Protein AF-A0A0F8XGV0-F1 (afdb_monomer_lite)

Structure (mmCIF, N/CA/C/O backbone):
data_AF-A0A0F8XGV0-F1
#
_entry.id   AF-A0A0F8XGV0-F1
#
loop_
_atom_site.group_PDB
_atom_site.id
_atom_site.type_symbol
_atom_site.label_atom_id
_atom_site.label_alt_id
_atom_site.label_comp_id
_atom_site.label_asym_id
_atom_site.label_entity_id
_atom_site.label_seq_id
_atom_site.pdbx_PDB_ins_code
_atom_site.Cartn_x
_atom_site.Cartn_y
_atom_site.Cartn_z
_atom_site.occupancy
_atom_site.B_iso_or_equiv
_atom_site.auth_seq_id
_atom_site.auth_comp_id
_atom_site.auth_asym_id
_atom_site.auth_atom_id
_atom_site.pdbx_PDB_model_num
ATOM 1 N N . MET A 1 1 ? -6.356 -17.120 -0.437 1.00 30.84 1 MET A N 1
ATOM 2 C CA . MET A 1 1 ? -6.071 -15.964 -1.309 1.00 30.84 1 MET A CA 1
ATOM 3 C C . MET A 1 1 ? -5.556 -14.846 -0.421 1.00 30.84 1 MET A C 1
ATOM 5 O O . MET A 1 1 ? -6.361 -14.125 0.151 1.00 30.84 1 MET A O 1
ATOM 9 N N . SER A 1 2 ? -4.240 -14.759 -0.223 1.00 38.47 2 SER A N 1
ATOM 10 C CA . SER A 1 2 ? -3.636 -13.614 0.467 1.00 38.47 2 SER A CA 1
ATOM 11 C C . SER A 1 2 ? -3.537 -12.473 -0.539 1.00 38.47 2 SER A C 1
ATOM 13 O O . SER A 1 2 ? -2.539 -12.344 -1.237 1.00 38.47 2 SER A O 1
ATOM 15 N N . GLY A 1 3 ? -4.628 -11.725 -0.711 1.00 56.62 3 GLY A N 1
ATOM 16 C CA . GLY A 1 3 ? -4.600 -10.493 -1.493 1.00 56.62 3 GLY A CA 1
ATOM 17 C C . GLY A 1 3 ? -3.822 -9.449 -0.704 1.00 56.62 3 GLY A C 1
ATOM 18 O O . GLY A 1 3 ? -4.249 -9.079 0.388 1.00 56.62 3 GLY A O 1
ATOM 19 N N . THR A 1 4 ? -2.669 -9.023 -1.212 1.00 77.44 4 THR A N 1
ATOM 20 C CA . THR A 1 4 ? -1.916 -7.928 -0.596 1.00 77.44 4 THR A CA 1
ATOM 21 C C . THR A 1 4 ? -2.712 -6.624 -0.717 1.00 77.44 4 THR A C 1
ATOM 23 O O . THR A 1 4 ? -3.351 -6.367 -1.738 1.00 77.44 4 THR A O 1
ATOM 26 N N . ILE A 1 5 ? -2.708 -5.808 0.338 1.00 89.62 5 ILE A N 1
ATOM 27 C CA . ILE A 1 5 ? -3.322 -4.467 0.336 1.00 89.62 5 ILE A CA 1
ATOM 28 C C . ILE A 1 5 ? -2.433 -3.423 -0.357 1.00 89.62 5 ILE A C 1
ATOM 30 O O . ILE A 1 5 ? -2.859 -2.281 -0.548 1.00 89.62 5 ILE A O 1
ATOM 34 N N . PHE A 1 6 ? -1.205 -3.811 -0.712 1.00 92.00 6 PHE A N 1
ATOM 35 C CA . PHE A 1 6 ? -0.213 -2.948 -1.332 1.00 92.00 6 PHE A CA 1
ATOM 36 C C . PHE A 1 6 ? -0.190 -3.127 -2.846 1.00 92.00 6 PHE A C 1
ATOM 38 O O . PHE A 1 6 ? -0.116 -4.243 -3.352 1.00 92.00 6 PHE A O 1
ATOM 45 N N . GLY A 1 7 ? -0.218 -2.013 -3.566 1.00 92.81 7 GLY A N 1
ATOM 46 C CA . GLY A 1 7 ? 0.199 -1.938 -4.958 1.00 92.81 7 GLY A CA 1
ATOM 47 C C . GLY A 1 7 ? 1.652 -1.501 -5.076 1.00 92.81 7 GLY A C 1
ATOM 48 O O . GLY A 1 7 ? 2.239 -1.021 -4.104 1.00 92.81 7 GLY A O 1
ATOM 49 N N . TYR A 1 8 ? 2.232 -1.647 -6.265 1.00 93.12 8 TYR A N 1
ATOM 50 C CA . TYR A 1 8 ? 3.584 -1.167 -6.536 1.00 93.12 8 TYR A CA 1
ATOM 51 C C . TYR A 1 8 ? 3.803 -0.751 -7.992 1.00 93.12 8 TYR A C 1
ATOM 53 O O . TYR A 1 8 ? 3.085 -1.171 -8.903 1.00 93.12 8 TYR A O 1
ATOM 61 N N . PHE A 1 9 ? 4.822 0.083 -8.170 1.00 92.69 9 PHE A N 1
ATOM 62 C CA . PHE A 1 9 ? 5.438 0.479 -9.430 1.00 92.69 9 P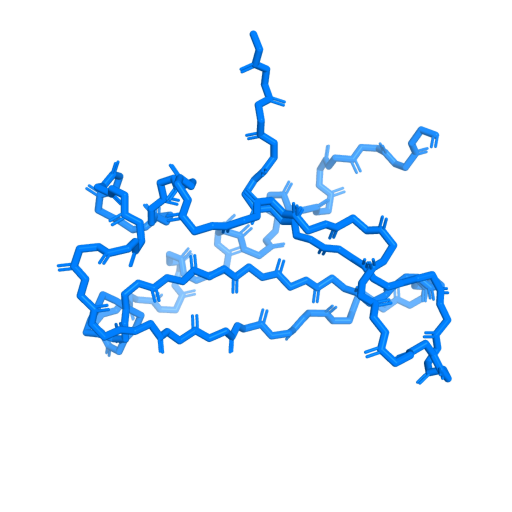HE A CA 1
ATOM 63 C C . PHE A 1 9 ? 6.859 -0.088 -9.458 1.00 92.69 9 PHE A C 1
ATOM 65 O O . PHE A 1 9 ? 7.568 -0.014 -8.448 1.00 92.69 9 PHE A O 1
ATOM 72 N N . GLU A 1 10 ? 7.265 -0.650 -10.595 1.00 90.88 10 GLU A N 1
ATOM 73 C CA . GLU A 1 10 ? 8.610 -1.207 -10.767 1.00 90.88 10 GLU A CA 1
ATOM 74 C C . GLU A 1 10 ? 9.634 -0.098 -11.035 1.00 90.88 10 GLU A C 1
ATOM 76 O O . GLU A 1 10 ? 10.774 -0.195 -10.585 1.00 90.88 10 GLU A O 1
ATOM 81 N N . ALA A 1 11 ? 9.225 0.970 -11.733 1.00 86.81 11 ALA A N 1
ATOM 82 C CA . AL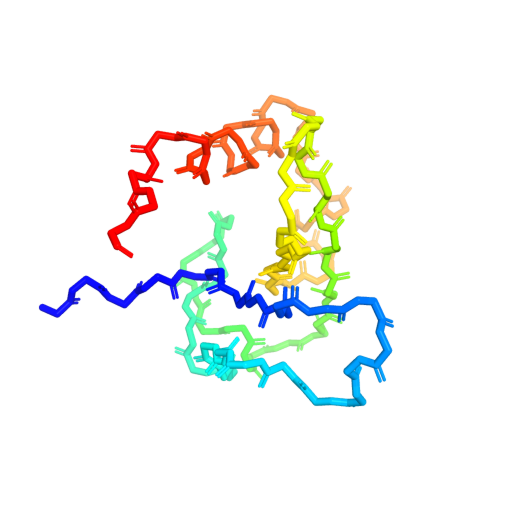A A 1 11 ? 10.085 2.096 -12.076 1.00 86.81 11 ALA A CA 1
ATOM 83 C C . ALA A 1 11 ? 9.438 3.464 -11.768 1.00 86.81 11 ALA A C 1
ATOM 85 O O . ALA A 1 11 ? 8.219 3.616 -11.860 1.00 86.81 11 ALA A O 1
ATOM 86 N N . PRO A 1 12 ? 10.238 4.513 -11.480 1.00 80.38 12 PRO A N 1
ATOM 87 C CA . PRO A 1 12 ? 9.730 5.873 -11.245 1.00 80.38 12 PRO A CA 1
ATOM 88 C C . PRO A 1 12 ? 8.998 6.494 -12.442 1.00 80.38 12 PRO A C 1
ATOM 90 O O . PRO A 1 12 ? 8.242 7.450 -12.285 1.00 80.38 12 PRO A O 1
ATOM 93 N N . GLU A 1 13 ? 9.266 5.988 -13.645 1.00 86.56 13 GLU A N 1
ATOM 94 C CA . GLU A 1 13 ? 8.735 6.516 -14.906 1.00 86.56 13 GLU A CA 1
ATOM 95 C C . GLU A 1 13 ? 7.389 5.879 -15.287 1.00 86.56 13 GLU A C 1
ATOM 97 O O . GLU A 1 13 ? 6.728 6.313 -16.239 1.00 86.56 13 GLU A O 1
ATOM 102 N N . ASP A 1 14 ? 6.970 4.859 -14.534 1.00 89.62 14 ASP A N 1
ATOM 103 C CA . ASP A 1 14 ? 5.734 4.133 -14.771 1.00 89.62 14 ASP A CA 1
ATOM 104 C C . ASP A 1 14 ? 4.521 5.047 -14.556 1.00 89.62 14 ASP A C 1
ATOM 106 O O . ASP A 1 14 ? 4.304 5.631 -13.495 1.00 89.62 14 ASP A O 1
ATOM 110 N N . LYS A 1 15 ? 3.671 5.143 -15.583 1.00 89.56 15 LYS A N 1
ATOM 111 C CA . LYS A 1 15 ? 2.415 5.915 -15.526 1.00 89.56 15 LYS A CA 1
ATOM 112 C C . LYS A 1 15 ? 1.260 5.134 -14.905 1.00 89.56 15 LYS A C 1
ATOM 114 O O . LYS A 1 15 ? 0.232 5.716 -14.567 1.00 89.56 15 LYS A O 1
ATOM 119 N 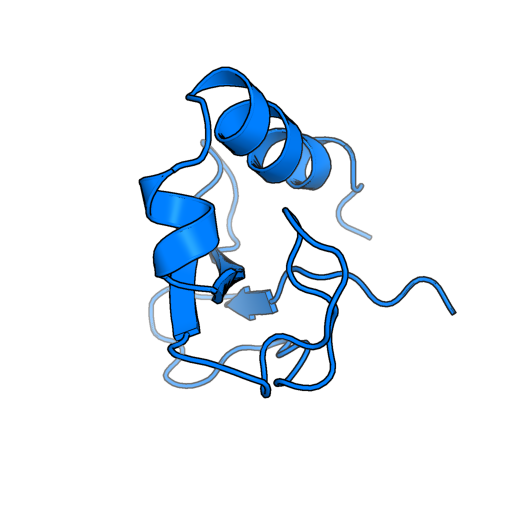N . THR A 1 16 ? 1.411 3.820 -14.799 1.00 92.31 16 THR A N 1
ATOM 120 C CA . THR A 1 16 ? 0.420 2.894 -14.253 1.00 92.31 16 THR A CA 1
ATOM 121 C C . THR A 1 16 ? 1.121 1.908 -13.332 1.00 92.31 16 THR A C 1
ATOM 123 O O . THR A 1 16 ? 2.219 1.473 -13.673 1.00 92.31 16 THR A O 1
ATOM 126 N N . PRO A 1 17 ? 0.506 1.530 -12.203 1.00 92.38 17 PRO A N 1
ATOM 127 C CA . PRO A 1 17 ? 1.107 0.569 -11.289 1.00 92.38 17 PRO A CA 1
ATOM 128 C C . PRO A 1 17 ? 1.289 -0.790 -11.969 1.00 92.38 17 PRO A C 1
ATOM 130 O O . PRO A 1 17 ? 0.405 -1.255 -12.690 1.00 92.38 17 PRO A O 1
ATOM 133 N N . THR A 1 18 ? 2.423 -1.435 -11.706 1.00 93.62 18 THR A N 1
ATOM 134 C CA . THR A 1 18 ? 2.707 -2.813 -12.129 1.00 93.62 18 THR A CA 1
ATOM 135 C C . THR A 1 18 ? 1.731 -3.784 -11.471 1.00 93.62 18 THR A C 1
ATOM 137 O O . THR A 1 18 ? 1.241 -4.713 -12.112 1.00 93.62 18 THR A O 1
ATOM 140 N N . PHE A 1 19 ? 1.400 -3.529 -10.205 1.00 91.62 19 PHE A N 1
ATOM 141 C CA . PHE A 1 19 ? 0.344 -4.228 -9.489 1.00 91.62 19 PHE A CA 1
ATOM 142 C C . PHE A 1 19 ? -0.569 -3.226 -8.785 1.00 91.62 19 PHE A C 1
ATOM 144 O O . PHE A 1 19 ? -0.116 -2.416 -7.974 1.00 91.62 19 PHE A O 1
ATOM 151 N N . ASP A 1 20 ? -1.867 -3.308 -9.080 1.00 92.38 20 ASP A N 1
ATOM 152 C CA . ASP A 1 20 ? -2.908 -2.543 -8.404 1.00 92.38 20 ASP A CA 1
ATOM 153 C C . ASP A 1 20 ? -3.857 -3.498 -7.655 1.00 92.38 20 ASP A C 1
ATOM 155 O O . ASP A 1 20 ? -4.570 -4.269 -8.304 1.00 92.38 20 ASP A O 1
ATOM 159 N N . PRO A 1 21 ? -3.936 -3.436 -6.312 1.00 88.94 21 PRO A N 1
ATOM 160 C CA . PRO A 1 21 ? -4.886 -4.238 -5.538 1.00 88.94 21 PRO A CA 1
ATOM 161 C C . PRO A 1 21 ? -6.360 -3.860 -5.796 1.00 88.94 21 PRO A C 1
ATOM 163 O O . PRO A 1 21 ? -7.280 -4.545 -5.351 1.00 88.94 21 PRO A O 1
ATOM 166 N N . GLY A 1 22 ? -6.615 -2.765 -6.511 1.00 89.69 22 GLY A N 1
ATOM 167 C CA . GLY A 1 22 ? -7.941 -2.235 -6.797 1.00 89.69 22 GLY A CA 1
ATOM 168 C C . GLY A 1 22 ? -8.574 -1.526 -5.597 1.00 89.69 22 GLY A C 1
ATOM 169 O O . GLY A 1 22 ? -7.902 -1.114 -4.649 1.00 89.69 22 GLY A O 1
ATOM 170 N N . LEU A 1 23 ? -9.896 -1.336 -5.659 1.00 89.69 23 LEU A N 1
ATOM 171 C CA . LEU A 1 23 ? -10.685 -0.652 -4.619 1.00 89.69 23 LEU A CA 1
ATOM 172 C C . LEU A 1 23 ? -11.522 -1.609 -3.757 1.00 89.69 23 LEU A C 1
ATOM 174 O O . LEU A 1 23 ? -12.127 -1.196 -2.770 1.00 89.69 23 LEU A O 1
ATOM 178 N N . CYS A 1 24 ? -11.562 -2.890 -4.120 1.00 87.00 24 CYS A N 1
ATOM 179 C CA . CYS A 1 24 ? -12.278 -3.911 -3.357 1.00 87.00 24 CYS A CA 1
ATOM 180 C C . CYS A 1 24 ? -11.454 -4.459 -2.182 1.00 87.00 24 CYS A C 1
ATOM 182 O O . CYS A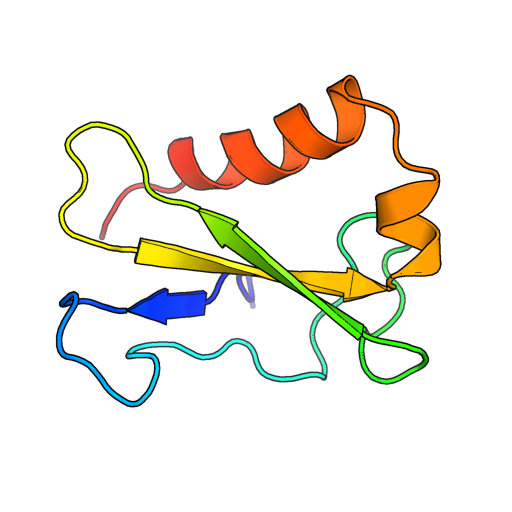 1 24 ? -11.967 -5.271 -1.415 1.00 87.00 24 CYS A O 1
ATOM 184 N N . VAL A 1 25 ? -10.194 -4.032 -2.030 1.00 89.81 25 VAL A N 1
ATOM 185 C CA . VAL A 1 25 ? -9.368 -4.411 -0.878 1.00 89.81 25 VAL A CA 1
ATOM 186 C C . VAL A 1 25 ? -9.857 -3.770 0.421 1.00 89.81 25 VAL A C 1
ATOM 188 O O . VAL A 1 25 ? -10.439 -2.679 0.404 1.00 89.81 25 VAL A O 1
ATOM 191 N N . PRO A 1 26 ? -9.637 -4.438 1.565 1.00 93.06 26 PRO A N 1
ATOM 192 C CA . PRO A 1 26 ? -9.988 -3.883 2.861 1.00 93.06 26 PRO A CA 1
ATOM 193 C C . PRO A 1 26 ? -9.112 -2.674 3.204 1.00 93.06 26 PRO A C 1
ATOM 195 O O . PRO A 1 26 ? -7.908 -2.657 2.956 1.00 93.06 26 PRO A O 1
ATOM 198 N N . CYS A 1 27 ? -9.718 -1.671 3.836 1.00 94.62 27 CYS A N 1
ATOM 199 C CA . CYS A 1 27 ? -9.011 -0.590 4.505 1.00 94.62 27 CYS A CA 1
ATOM 200 C C . CYS A 1 27 ? -8.162 -1.191 5.634 1.00 94.62 27 CYS A C 1
ATOM 202 O O . CYS A 1 27 ? -8.722 -1.891 6.482 1.00 94.62 27 CYS A O 1
ATOM 204 N N . PRO A 1 28 ? -6.859 -0.887 5.725 1.00 93.88 28 PRO A N 1
ATOM 205 C CA . PRO A 1 28 ? -5.988 -1.518 6.715 1.00 93.88 28 PRO A CA 1
ATOM 206 C C . PRO A 1 28 ? -6.318 -1.144 8.167 1.00 93.88 28 PRO A C 1
ATOM 208 O O . PRO A 1 28 ? -5.895 -1.836 9.083 1.00 93.88 28 PRO A O 1
ATOM 211 N N . PHE A 1 29 ? -7.100 -0.082 8.386 1.00 94.69 29 PHE A N 1
ATOM 212 C CA . PHE A 1 29 ? -7.478 0.380 9.724 1.00 94.69 29 PHE A CA 1
ATOM 213 C C . PHE A 1 29 ? -8.821 -0.179 10.214 1.00 94.69 29 PHE A C 1
ATOM 215 O O . PHE A 1 29 ? -8.967 -0.494 11.388 1.00 94.69 29 PHE A O 1
ATOM 222 N N . CYS A 1 30 ? -9.830 -0.272 9.338 1.00 94.81 30 CYS A N 1
ATOM 223 C CA . CYS A 1 30 ? -11.198 -0.657 9.727 1.00 94.81 30 CYS A CA 1
ATOM 224 C C . CYS A 1 30 ? -11.709 -1.935 9.052 1.00 94.81 30 CYS A C 1
ATOM 226 O O . CYS A 1 30 ? -12.837 -2.357 9.308 1.00 94.81 30 CYS A O 1
ATOM 228 N N . LEU A 1 31 ? -10.903 -2.528 8.168 1.00 93.19 31 LEU A N 1
ATOM 229 C CA . LEU A 1 31 ? -11.155 -3.777 7.444 1.00 93.19 31 LEU A CA 1
ATOM 230 C C . LEU A 1 31 ? -12.371 -3.773 6.500 1.00 93.19 31 LEU A C 1
ATOM 232 O O . LEU A 1 31 ? -12.632 -4.766 5.828 1.00 93.19 31 LEU A O 1
ATOM 236 N N . GLN A 1 32 ? -13.091 -2.656 6.389 1.00 93.50 32 GLN A N 1
ATOM 237 C CA . GLN A 1 32 ? -14.144 -2.464 5.389 1.00 93.50 32 GLN A CA 1
ATOM 238 C C . GLN A 1 32 ? -13.536 -2.170 4.017 1.00 93.50 32 GLN A C 1
ATOM 240 O O . GLN A 1 32 ? -12.474 -1.555 3.946 1.00 93.50 32 GLN A O 1
ATOM 245 N N . ALA A 1 33 ? -14.216 -2.555 2.934 1.00 92.56 33 ALA A N 1
ATOM 246 C CA . ALA A 1 33 ? -13.765 -2.257 1.572 1.00 92.56 33 ALA A CA 1
ATOM 247 C C . ALA A 1 33 ? -13.485 -0.754 1.395 1.00 92.56 33 ALA A C 1
ATOM 249 O O . ALA A 1 33 ? -14.336 0.069 1.739 1.00 92.56 33 ALA A O 1
ATOM 250 N N . VAL A 1 34 ? -12.317 -0.395 0.846 1.00 92.44 34 VAL A N 1
ATOM 251 C CA . VAL A 1 34 ? -11.918 1.019 0.678 1.00 92.44 34 VAL A CA 1
ATOM 252 C C . VAL A 1 34 ? -12.845 1.796 -0.257 1.00 92.44 34 VAL A C 1
ATOM 254 O O . VAL A 1 34 ? -12.929 3.015 -0.152 1.00 92.44 34 VAL A O 1
ATOM 257 N N . ALA A 1 35 ? -13.574 1.106 -1.139 1.00 91.38 35 ALA A N 1
ATOM 258 C CA . ALA A 1 35 ? -14.589 1.705 -2.005 1.00 91.38 35 ALA A CA 1
ATOM 259 C C . ALA A 1 35 ? -15.763 2.364 -1.246 1.00 91.38 35 ALA A C 1
ATOM 261 O O . ALA A 1 35 ? -16.488 3.160 -1.837 1.00 91.38 35 ALA A O 1
ATOM 262 N N . ASN A 1 36 ? -15.954 2.072 0.047 1.00 88.62 36 ASN A N 1
ATOM 263 C CA . ASN A 1 36 ? -17.110 2.528 0.826 1.00 88.62 36 ASN A CA 1
ATOM 264 C C . ASN A 1 36 ? -16.960 3.944 1.421 1.00 88.62 36 ASN A C 1
ATOM 266 O O . ASN A 1 36 ? -17.735 4.328 2.298 1.00 88.62 36 ASN A O 1
ATOM 270 N N . GLY A 1 37 ? -15.994 4.746 0.967 1.00 86.81 37 GLY A N 1
ATOM 271 C CA . GLY A 1 37 ? -15.830 6.111 1.459 1.00 86.81 37 GLY A CA 1
ATOM 272 C C . GLY A 1 37 ? -14.778 6.927 0.720 1.00 86.81 37 GLY A C 1
ATOM 273 O O . GLY A 1 37 ? -14.262 6.532 -0.321 1.00 86.81 37 GLY A O 1
ATOM 274 N N . SER A 1 38 ? -14.447 8.092 1.280 1.00 95.25 38 SER A N 1
ATOM 275 C CA . SER A 1 38 ? -13.369 8.940 0.765 1.00 95.25 38 SER A CA 1
ATOM 276 C C . SER A 1 38 ? -12.030 8.224 0.894 1.00 95.25 38 SER A C 1
ATOM 278 O O . SER A 1 38 ? -11.617 7.881 2.002 1.00 95.25 38 SER A O 1
ATOM 280 N N . ILE A 1 39 ? -11.340 8.035 -0.226 1.00 95.81 39 ILE A N 1
ATOM 281 C CA . ILE A 1 39 ? -10.101 7.259 -0.299 1.00 95.81 39 ILE A CA 1
ATOM 282 C C . ILE A 1 39 ? -8.892 8.188 -0.202 1.00 95.81 39 ILE A C 1
ATOM 284 O O . ILE A 1 39 ? -8.867 9.269 -0.791 1.00 95.81 39 ILE A O 1
ATOM 288 N N . LYS A 1 40 ? -7.873 7.745 0.528 1.00 95.94 40 LYS A N 1
ATOM 289 C CA . LYS A 1 40 ? -6.525 8.304 0.513 1.00 95.94 40 LYS A CA 1
ATOM 290 C C . LYS A 1 40 ? -5.567 7.231 0.005 1.00 95.94 40 LYS A C 1
ATOM 292 O O . LYS A 1 40 ? -5.614 6.097 0.478 1.00 95.94 40 LYS A O 1
ATOM 297 N N . THR A 1 41 ? -4.718 7.601 -0.949 1.00 95.69 41 THR A N 1
ATOM 298 C CA . THR A 1 41 ? -3.591 6.777 -1.401 1.00 95.69 41 THR A CA 1
ATOM 299 C C . THR A 1 41 ? -2.342 7.230 -0.658 1.00 95.69 41 THR A C 1
ATOM 301 O O . THR A 1 41 ? -2.072 8.430 -0.592 1.00 95.69 41 THR A O 1
ATOM 304 N N . ILE A 1 42 ? -1.609 6.282 -0.083 1.00 95.38 42 ILE A N 1
ATOM 305 C CA . ILE A 1 42 ? -0.378 6.520 0.666 1.00 95.38 42 ILE A CA 1
ATOM 306 C C . ILE A 1 42 ? 0.746 5.831 -0.093 1.00 95.38 42 ILE A C 1
ATOM 308 O O . ILE A 1 42 ? 0.697 4.616 -0.271 1.00 95.38 42 ILE A O 1
ATOM 312 N N . SER A 1 43 ? 1.718 6.611 -0.561 1.00 92.38 43 SER A N 1
ATOM 313 C CA . SER A 1 43 ? 2.893 6.106 -1.272 1.00 92.38 43 SER A CA 1
ATOM 314 C C . SER A 1 43 ? 4.030 5.839 -0.294 1.00 92.38 43 SER A C 1
ATOM 316 O O . SER A 1 43 ? 4.306 6.663 0.577 1.00 92.38 43 SER A O 1
ATOM 318 N N . LEU A 1 44 ? 4.703 4.708 -0.470 1.00 90.19 44 LEU A N 1
ATOM 319 C CA . LEU A 1 44 ? 5.802 4.229 0.355 1.00 90.19 44 LEU A CA 1
ATOM 320 C C . LEU A 1 44 ? 7.002 3.932 -0.537 1.00 90.19 44 LEU A C 1
ATOM 322 O O . LEU A 1 44 ? 6.893 3.192 -1.513 1.00 90.19 44 LEU A O 1
ATOM 326 N N . MET A 1 45 ? 8.157 4.479 -0.178 1.00 86.75 45 MET A N 1
ATOM 327 C CA . MET A 1 45 ? 9.418 4.184 -0.849 1.00 86.75 45 MET A CA 1
ATOM 328 C C . MET A 1 45 ? 10.383 3.574 0.173 1.00 86.75 45 MET A C 1
ATOM 330 O O . MET A 1 45 ? 10.897 4.303 1.026 1.00 86.75 45 MET A O 1
ATOM 334 N N . PRO A 1 46 ? 10.608 2.249 0.138 1.00 81.62 46 PRO A N 1
ATOM 335 C CA . PRO A 1 46 ? 11.580 1.598 1.003 1.00 81.62 46 PRO A CA 1
ATOM 336 C C . PRO A 1 46 ? 12.991 2.127 0.736 1.00 81.62 46 PRO A C 1
ATOM 338 O O . PRO A 1 46 ? 13.392 2.322 -0.414 1.00 81.62 46 PRO A O 1
ATOM 341 N N . ILE A 1 47 ? 13.775 2.331 1.795 1.00 82.00 47 ILE A N 1
ATOM 342 C CA . ILE A 1 47 ? 15.174 2.751 1.659 1.00 82.00 47 ILE A CA 1
ATOM 343 C C . ILE A 1 47 ? 15.960 1.617 0.994 1.00 82.00 47 ILE A C 1
ATOM 345 O O . ILE A 1 47 ? 16.036 0.516 1.531 1.00 82.00 47 ILE A O 1
ATOM 349 N N . GLY A 1 48 ? 16.555 1.896 -0.168 1.00 80.25 48 GLY A N 1
ATOM 350 C CA . GLY A 1 48 ? 17.331 0.916 -0.934 1.00 80.25 48 GLY A CA 1
ATOM 351 C C . GLY A 1 48 ? 16.496 -0.048 -1.785 1.00 80.25 48 GLY A C 1
ATOM 352 O O . GLY A 1 48 ? 17.083 -0.887 -2.463 1.00 80.25 48 GLY A O 1
ATOM 353 N N . GLY A 1 49 ? 15.164 0.079 -1.785 1.00 78.38 49 GLY A N 1
ATOM 354 C CA . GLY A 1 49 ? 14.287 -0.669 -2.686 1.00 78.38 49 GLY A CA 1
ATOM 355 C C . GLY A 1 49 ? 14.264 -0.068 -4.094 1.00 78.38 49 GLY A C 1
ATOM 356 O O . GLY A 1 49 ? 14.369 1.148 -4.262 1.00 78.38 49 GLY A O 1
ATOM 357 N N . SER A 1 50 ? 14.109 -0.914 -5.113 1.00 82.12 50 SER A N 1
ATOM 358 C CA . SER A 1 50 ? 13.873 -0.479 -6.499 1.00 82.12 50 SER A CA 1
ATOM 359 C C . SER A 1 50 ? 12.408 -0.112 -6.748 1.00 82.12 50 SER A C 1
ATOM 361 O O . SER A 1 50 ? 12.120 0.757 -7.569 1.00 82.12 50 SER A O 1
ATOM 363 N N . ARG A 1 51 ? 11.488 -0.745 -6.011 1.00 88.44 51 ARG A N 1
ATOM 364 C CA . ARG A 1 51 ? 10.039 -0.566 -6.139 1.00 88.44 51 ARG A CA 1
ATOM 365 C C . ARG A 1 51 ? 9.516 0.572 -5.275 1.00 88.44 51 ARG A C 1
ATOM 367 O O . ARG A 1 51 ? 9.926 0.754 -4.128 1.00 88.44 51 ARG A O 1
ATOM 374 N N . SER A 1 52 ? 8.533 1.289 -5.811 1.00 89.94 52 SER A N 1
ATOM 375 C CA . SER A 1 52 ? 7.696 2.210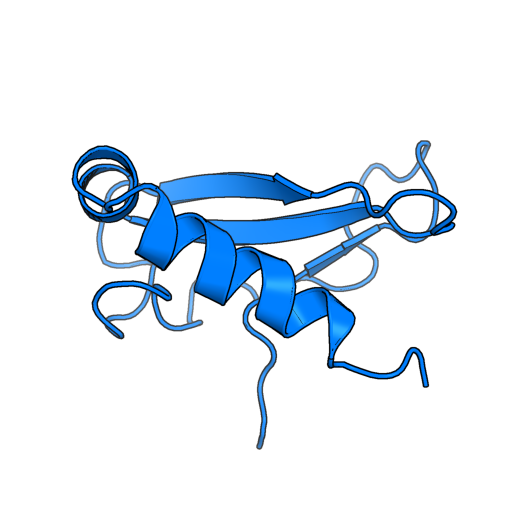 -5.038 1.00 89.94 52 SER A CA 1
ATOM 376 C C . SER A 1 52 ? 6.351 1.557 -4.772 1.00 89.94 52 SER A C 1
ATOM 378 O O . SER A 1 52 ? 5.653 1.163 -5.702 1.00 89.94 52 SER A O 1
ATOM 380 N N . TYR A 1 53 ? 5.973 1.455 -3.507 1.00 92.12 53 TYR A N 1
ATOM 381 C CA . TYR A 1 53 ? 4.743 0.813 -3.073 1.00 92.12 53 TYR A CA 1
ATOM 382 C C . TYR A 1 53 ? 3.676 1.852 -2.742 1.00 92.12 53 TYR A C 1
ATOM 384 O O . TYR A 1 53 ? 3.954 3.035 -2.547 1.00 92.12 53 TYR A O 1
ATOM 392 N N . PHE A 1 54 ? 2.428 1.419 -2.661 1.00 93.94 54 PHE A N 1
ATOM 393 C CA . PHE A 1 54 ? 1.346 2.238 -2.140 1.00 93.94 54 PHE A CA 1
ATOM 394 C C . PHE A 1 54 ? 0.255 1.371 -1.530 1.00 93.94 54 PHE A C 1
ATOM 396 O O . PHE A 1 54 ? 0.080 0.220 -1.913 1.00 93.94 54 PHE A O 1
ATOM 403 N N . TYR A 1 55 ? -0.536 1.937 -0.629 1.00 95.00 55 TYR A N 1
ATOM 404 C CA . TYR A 1 55 ? -1.788 1.330 -0.183 1.00 95.00 55 TYR A CA 1
ATOM 405 C C . TYR A 1 55 ? -2.904 2.368 -0.154 1.00 95.00 55 TYR A C 1
ATOM 407 O O . TYR A 1 55 ? -2.673 3.581 -0.208 1.00 95.00 55 TYR A O 1
ATOM 415 N N . ARG A 1 56 ? -4.143 1.880 -0.105 1.00 95.69 56 ARG A N 1
ATOM 416 C CA . ARG A 1 56 ? -5.334 2.724 -0.007 1.00 95.69 56 ARG A CA 1
ATOM 417 C C . ARG A 1 56 ? -6.012 2.507 1.333 1.00 95.69 56 ARG A C 1
ATOM 419 O O . ARG A 1 56 ? -6.116 1.387 1.824 1.00 95.69 56 ARG A O 1
ATOM 426 N N . ALA A 1 57 ? -6.498 3.595 1.907 1.00 96.44 57 ALA A N 1
ATOM 427 C CA . ALA A 1 57 ? -7.272 3.590 3.135 1.00 96.44 57 ALA A CA 1
ATOM 428 C C . ALA A 1 57 ? -8.398 4.617 3.044 1.00 96.44 57 ALA A C 1
ATOM 430 O O . ALA A 1 57 ? -8.348 5.548 2.236 1.00 96.44 57 ALA A O 1
ATOM 431 N N . HIS A 1 58 ? -9.400 4.496 3.913 1.00 97.44 58 HIS A N 1
ATOM 432 C CA . HIS A 1 58 ? -10.322 5.604 4.121 1.00 97.44 58 HIS A CA 1
ATOM 433 C C . HIS A 1 58 ? -9.555 6.805 4.681 1.00 97.44 58 HIS A C 1
ATOM 435 O O . HIS A 1 58 ? -8.808 6.675 5.655 1.00 97.44 58 HIS A O 1
ATOM 441 N N . LYS A 1 59 ? -9.769 7.984 4.092 1.00 96.88 59 LYS A N 1
ATOM 442 C CA . LYS A 1 59 ? -9.131 9.240 4.499 1.00 96.88 59 LYS A CA 1
ATOM 443 C C . LYS A 1 59 ? -9.340 9.512 5.989 1.00 96.88 59 LYS A C 1
ATOM 445 O O . LYS A 1 59 ? -8.375 9.791 6.690 1.00 96.88 59 LYS A O 1
ATOM 450 N N . SER A 1 60 ? -10.573 9.346 6.469 1.00 96.94 60 SER A N 1
ATOM 451 C CA . SER A 1 60 ? -10.926 9.539 7.877 1.00 96.94 60 SER A CA 1
ATOM 452 C C . SER A 1 60 ? -10.230 8.545 8.804 1.00 96.94 60 SER A C 1
ATOM 454 O O . SER A 1 60 ? -9.821 8.934 9.892 1.00 96.94 60 SER A O 1
ATOM 456 N N . CYS A 1 61 ? -10.077 7.282 8.394 1.00 96.88 61 CYS A N 1
ATOM 457 C CA . CYS A 1 61 ? -9.362 6.285 9.189 1.00 96.88 61 CYS A CA 1
ATOM 458 C C . CYS A 1 61 ? -7.875 6.622 9.294 1.00 96.88 61 CYS A C 1
ATOM 460 O O . CYS A 1 61 ? -7.329 6.566 10.385 1.00 96.88 61 CYS A O 1
ATOM 462 N N . TYR A 1 62 ? -7.242 7.015 8.185 1.00 96.75 62 TYR A N 1
ATOM 463 C CA . TYR A 1 62 ? -5.832 7.401 8.190 1.00 96.75 62 TYR A CA 1
ATOM 464 C C . TYR A 1 62 ? -5.580 8.658 9.035 1.00 96.75 62 TYR A C 1
ATOM 466 O O . TYR A 1 62 ? -4.610 8.721 9.776 1.00 96.75 62 TYR A O 1
ATOM 474 N N . GLU A 1 63 ? -6.448 9.669 8.945 1.00 96.06 63 GLU A N 1
ATOM 475 C CA . GLU A 1 63 ? -6.298 10.923 9.703 1.00 96.06 63 GLU A CA 1
ATOM 476 C C . GLU A 1 63 ? -6.497 10.753 11.216 1.00 96.06 63 GLU A C 1
ATOM 478 O O . GLU A 1 63 ? -5.977 11.551 11.989 1.00 96.06 63 GLU A O 1
ATOM 483 N N . GLN A 1 64 ? -7.235 9.723 11.633 1.00 96.94 64 GLN A N 1
ATOM 484 C CA . GLN A 1 64 ? -7.444 9.376 13.042 1.00 96.94 64 GLN A CA 1
ATOM 485 C C . GLN A 1 64 ? -6.476 8.299 13.543 1.00 96.94 64 GLN A C 1
ATOM 487 O O . GLN A 1 64 ? -6.471 7.998 14.736 1.00 96.94 64 GLN A O 1
ATOM 492 N N . ALA A 1 65 ? -5.693 7.691 12.650 1.00 95.81 65 ALA A N 1
ATOM 493 C CA . ALA A 1 65 ? -4.775 6.628 13.013 1.00 95.81 65 ALA A CA 1
ATOM 494 C C . ALA A 1 65 ? -3.653 7.166 13.901 1.00 95.81 65 ALA A C 1
ATOM 496 O O . ALA A 1 65 ? -3.131 8.264 13.689 1.00 95.81 65 ALA A O 1
ATOM 497 N N . SER A 1 66 ? -3.252 6.360 14.881 1.00 96.62 66 SER A N 1
ATOM 498 C CA . SER A 1 66 ? -2.035 6.642 15.628 1.00 96.62 66 SER A CA 1
ATOM 499 C C . SER A 1 66 ? -0.809 6.449 14.729 1.00 96.62 66 SER A C 1
ATOM 501 O O . SER A 1 66 ? -0.828 5.663 13.777 1.00 96.62 66 SER A O 1
ATOM 503 N N . SER A 1 67 ? 0.295 7.123 15.054 1.00 94.06 67 SER A N 1
ATOM 504 C CA . SER A 1 67 ? 1.576 6.895 14.373 1.00 94.06 67 SER A CA 1
ATOM 505 C C . SER A 1 67 ? 2.035 5.437 14.471 1.00 94.06 67 SER A C 1
ATOM 507 O O . SER A 1 67 ? 2.679 4.933 13.554 1.00 94.06 67 SER A O 1
ATOM 509 N N . GLU A 1 68 ? 1.688 4.746 15.560 1.00 94.44 68 GLU A N 1
ATOM 510 C CA . GLU A 1 68 ? 1.990 3.325 15.744 1.00 94.44 68 GLU A CA 1
ATOM 511 C C . GLU A 1 68 ? 1.221 2.446 14.756 1.00 94.44 68 GLU A C 1
ATOM 513 O O . GLU A 1 68 ? 1.800 1.525 14.186 1.00 94.44 68 GLU A O 1
ATOM 518 N N . ASP A 1 69 ? -0.060 2.729 14.516 1.00 93.88 69 ASP A N 1
ATOM 519 C CA . ASP A 1 69 ? -0.875 1.946 13.581 1.00 93.88 69 ASP A CA 1
ATOM 520 C C . ASP A 1 69 ? -0.415 2.142 12.139 1.00 93.88 69 ASP A C 1
ATOM 522 O O . ASP A 1 69 ? -0.289 1.169 11.396 1.00 93.88 69 ASP A O 1
ATOM 526 N N . VAL A 1 70 ? -0.091 3.384 11.765 1.00 94.12 70 VAL A N 1
ATOM 527 C CA . VAL A 1 70 ? 0.518 3.689 10.463 1.00 94.12 70 VAL A CA 1
ATOM 528 C C . VAL A 1 70 ? 1.827 2.914 10.307 1.00 94.12 70 VAL A C 1
ATOM 530 O O . VAL A 1 70 ? 1.996 2.189 9.331 1.00 94.12 70 VAL A O 1
ATOM 533 N N . THR A 1 71 ? 2.705 2.966 11.313 1.00 91.75 71 THR A N 1
ATOM 534 C CA . THR A 1 71 ? 3.998 2.264 11.278 1.00 91.75 71 THR A CA 1
ATOM 535 C C . THR A 1 71 ? 3.829 0.749 11.160 1.00 91.75 71 THR A C 1
ATOM 537 O O . THR A 1 71 ? 4.557 0.120 10.396 1.00 91.75 71 THR A O 1
ATOM 540 N N . LYS A 1 72 ? 2.868 0.140 11.871 1.00 91.19 72 LYS A N 1
ATOM 541 C CA . LYS A 1 72 ? 2.588 -1.306 11.777 1.00 91.19 72 LYS A CA 1
ATOM 542 C C . LYS A 1 72 ? 2.171 -1.710 10.366 1.00 91.19 72 LYS A C 1
ATOM 544 O O . LYS A 1 72 ? 2.653 -2.717 9.855 1.00 91.19 72 LYS A O 1
ATOM 549 N N . ILE A 1 73 ? 1.297 -0.926 9.735 1.00 91.12 73 ILE A N 1
ATOM 550 C CA . ILE A 1 73 ? 0.857 -1.175 8.359 1.00 91.12 73 ILE A CA 1
ATOM 551 C C . ILE A 1 73 ? 2.049 -1.046 7.414 1.00 91.12 73 ILE A C 1
ATOM 553 O O . ILE A 1 73 ? 2.340 -1.977 6.672 1.00 91.12 73 ILE A O 1
ATOM 557 N N . GLU A 1 74 ? 2.778 0.063 7.468 1.00 90.00 74 GLU A N 1
ATOM 558 C CA . GLU A 1 74 ? 3.888 0.334 6.548 1.00 90.00 74 GLU A CA 1
ATOM 559 C C . GLU A 1 74 ? 5.049 -0.652 6.721 1.00 90.00 74 GLU A C 1
ATOM 561 O O . GLU A 1 74 ? 5.658 -1.061 5.738 1.00 90.00 74 GLU A O 1
ATOM 566 N N . SER A 1 75 ? 5.303 -1.114 7.947 1.00 86.38 75 SER A N 1
ATOM 567 C CA . SER A 1 75 ? 6.328 -2.128 8.225 1.00 86.38 75 SER A CA 1
ATOM 568 C C . SER A 1 75 ? 5.914 -3.528 7.767 1.00 86.38 75 SER A C 1
ATOM 570 O O . SER A 1 75 ? 6.780 -4.308 7.390 1.00 86.38 75 SER A O 1
ATOM 572 N N . SER A 1 76 ? 4.611 -3.841 7.701 1.00 85.00 76 SER A N 1
ATOM 573 C CA . SER A 1 76 ? 4.140 -5.140 7.183 1.00 85.00 76 SER A CA 1
ATOM 574 C C . SER A 1 76 ? 4.521 -5.381 5.715 1.00 85.00 76 SER A C 1
ATOM 576 O O . SER A 1 76 ? 4.603 -6.524 5.267 1.00 85.00 76 SER A O 1
ATOM 578 N N . LEU A 1 77 ? 4.810 -4.306 4.974 1.00 77.06 77 LEU A N 1
ATOM 579 C CA . LEU A 1 77 ? 5.375 -4.376 3.632 1.00 77.06 77 LEU A CA 1
ATOM 580 C C . LEU A 1 77 ? 6.814 -4.920 3.642 1.00 77.06 77 LEU A C 1
ATOM 582 O O . LEU A 1 77 ? 7.169 -5.707 2.772 1.00 77.06 77 LEU A O 1
ATOM 586 N N . ILE A 1 78 ? 7.625 -4.519 4.626 1.00 62.47 78 ILE A N 1
ATOM 587 C CA . ILE A 1 78 ? 9.047 -4.885 4.750 1.00 62.47 78 ILE A CA 1
ATOM 588 C C . ILE A 1 78 ? 9.199 -6.379 5.071 1.00 62.47 78 ILE A C 1
ATOM 590 O O . ILE A 1 78 ? 10.144 -7.018 4.616 1.00 62.47 78 ILE A O 1
ATOM 594 N N . ASP A 1 79 ? 8.235 -6.954 5.793 1.00 55.34 79 ASP A N 1
ATOM 595 C CA . ASP A 1 79 ? 8.207 -8.383 6.124 1.00 55.34 79 ASP A CA 1
ATOM 596 C C . ASP A 1 79 ? 7.729 -9.275 4.962 1.00 55.34 79 ASP A C 1
ATOM 598 O O . ASP A 1 79 ? 7.727 -10.504 5.081 1.00 55.34 79 ASP A O 1
ATOM 602 N N . THR A 1 80 ? 7.313 -8.689 3.833 1.00 53.75 80 THR A N 1
ATOM 603 C CA . THR A 1 80 ? 6.892 -9.451 2.654 1.00 53.75 80 THR A CA 1
ATOM 604 C C . THR A 1 80 ? 8.105 -9.642 1.734 1.00 53.75 80 THR A C 1
ATOM 606 O O . THR A 1 80 ? 8.536 -8.673 1.111 1.00 53.75 80 THR A O 1
ATOM 609 N N . PRO A 1 81 ? 8.694 -10.851 1.632 1.00 46.59 81 PRO A N 1
ATOM 610 C CA . PRO A 1 81 ? 9.864 -11.067 0.789 1.00 46.59 81 PRO A CA 1
ATOM 611 C C . PRO A 1 81 ? 9.530 -10.755 -0.670 1.00 46.59 81 PRO A C 1
ATOM 613 O O . PRO A 1 81 ? 8.522 -11.234 -1.197 1.00 46.59 81 PRO A O 1
ATOM 616 N N . GLU A 1 82 ? 10.390 -9.969 -1.318 1.00 51.28 82 GLU A N 1
ATOM 617 C CA . GLU A 1 82 ? 10.349 -9.754 -2.762 1.00 51.28 82 GLU A CA 1
ATOM 618 C C . GLU A 1 82 ? 1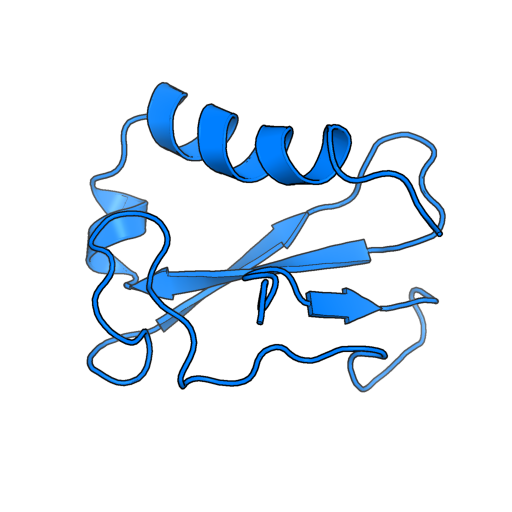0.585 -11.114 -3.441 1.00 51.28 82 GLU A C 1
ATOM 620 O O . GLU A 1 82 ? 11.707 -11.616 -3.466 1.00 51.28 82 GLU A O 1
ATOM 625 N N . CYS A 1 83 ? 9.503 -11.767 -3.877 1.00 43.66 83 CYS A N 1
ATOM 626 C CA . CYS A 1 83 ? 9.561 -13.004 -4.657 1.00 43.66 83 CYS A CA 1
ATOM 627 C C . CYS A 1 83 ? 9.969 -12.727 -6.106 1.00 43.66 83 CYS A C 1
ATOM 629 O O . CYS A 1 83 ? 9.518 -11.693 -6.658 1.00 43.66 83 CYS A O 1
#

Foldseek 3Di:
DPQDQKWKDQAPPDPDTPDDSDQQAAALQPGHGNVPAAKDKDWDDDDVDSMIMIGIHHPVRVVPDDPVSVCVSNVVVVVDDPD

pLDDT: mean 86.51, std 14.29, range [30.84, 97.44]

Organism: NCBI:txid412755

Sequence (83 aa):
MSGTIFGYFEAPEDKTPTFDPGLCVPCPFCLQAVANGSIKTISLMPIGGSRSYFYRAHKSCYEQASSEDVTKIESSLIDTPEC

Radius of gyration: 12.57 Å; chains: 1; bounding box: 34×27×31 Å

Secondary structure (DSSP, 8-state):
----SEEEESSTT-SS-SB---SSSBPTTT-SBGGGS-EEEEEE--TT-SPEEEEEEEHHHHHH--HHHHHHHHHHHHTS---